Protein AF-A0A7S3SJF7-F1 (afdb_monomer_lite)

Structure (mmCIF, N/CA/C/O backbone):
data_AF-A0A7S3SJF7-F1
#
_entry.id   AF-A0A7S3SJF7-F1
#
loop_
_atom_site.group_PDB
_atom_site.id
_atom_site.type_symbol
_atom_site.label_atom_id
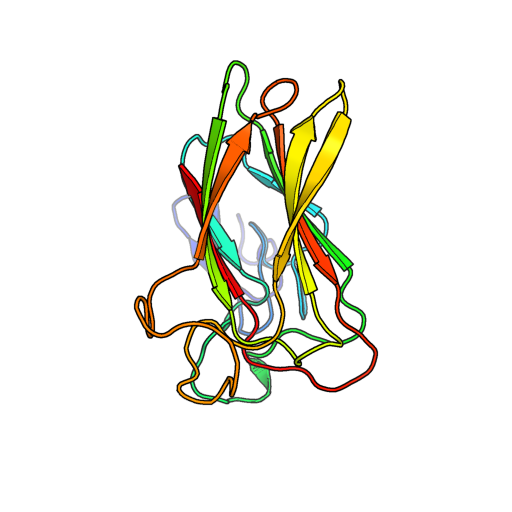_atom_site.label_alt_id
_atom_site.label_comp_id
_atom_site.label_asym_id
_atom_site.label_entity_id
_atom_site.label_seq_id
_atom_site.pdbx_PDB_ins_code
_atom_site.Cartn_x
_atom_site.Cartn_y
_atom_site.Cartn_z
_atom_site.occupancy
_atom_site.B_iso_or_equiv
_atom_site.auth_seq_id
_atom_site.auth_comp_id
_atom_site.auth_asym_id
_atom_site.auth_atom_id
_atom_site.pdbx_PDB_model_num
ATOM 1 N N . ALA A 1 1 ? 5.790 24.281 7.856 1.00 47.59 1 ALA A N 1
ATOM 2 C CA . ALA A 1 1 ? 7.205 23.918 7.690 1.00 47.59 1 ALA A CA 1
ATOM 3 C C . ALA A 1 1 ? 7.899 25.032 6.900 1.00 47.59 1 ALA A C 1
ATOM 5 O O . ALA A 1 1 ? 7.246 25.702 6.102 1.00 47.59 1 ALA A O 1
ATOM 6 N N . SER A 1 2 ? 9.164 25.329 7.177 1.00 50.03 2 SER A N 1
ATOM 7 C CA . SER A 1 2 ? 9.984 26.216 6.346 1.00 50.03 2 SER A CA 1
ATOM 8 C C . SER A 1 2 ? 10.432 25.477 5.072 1.00 50.03 2 SER A C 1
ATOM 10 O O . SER A 1 2 ? 10.280 24.262 4.973 1.00 50.03 2 SER A O 1
ATOM 12 N N . ARG A 1 3 ? 10.982 26.183 4.072 1.00 48.59 3 ARG A N 1
ATOM 13 C CA . ARG A 1 3 ? 11.417 25.578 2.792 1.00 48.59 3 ARG A CA 1
ATOM 14 C C . ARG A 1 3 ? 12.523 24.519 2.961 1.00 48.59 3 ARG A C 1
ATOM 16 O O . ARG A 1 3 ? 12.738 23.735 2.044 1.00 48.59 3 ARG A O 1
ATOM 23 N N . GLU A 1 4 ? 13.211 24.504 4.102 1.00 54.53 4 GLU A N 1
ATOM 24 C CA . GLU A 1 4 ? 14.257 23.526 4.431 1.00 54.53 4 GLU A CA 1
ATOM 25 C C . GLU A 1 4 ? 13.685 22.212 4.990 1.00 54.53 4 GLU A C 1
ATOM 27 O O . GLU A 1 4 ? 14.355 21.187 4.919 1.00 54.53 4 GLU A O 1
ATOM 32 N N . ASP A 1 5 ? 12.424 22.208 5.437 1.00 67.69 5 ASP A N 1
ATOM 33 C CA . ASP A 1 5 ? 11.795 21.045 6.073 1.00 67.69 5 ASP A CA 1
ATOM 34 C C . ASP A 1 5 ? 11.214 20.048 5.058 1.00 67.69 5 ASP A C 1
ATOM 36 O O . ASP A 1 5 ? 10.924 18.922 5.419 1.00 67.69 5 ASP A O 1
ATOM 40 N N . CYS A 1 6 ? 11.023 20.437 3.793 1.00 70.38 6 CYS A N 1
ATOM 41 C CA . CYS A 1 6 ? 10.380 19.584 2.785 1.00 70.38 6 CYS A CA 1
ATOM 42 C C . CYS A 1 6 ? 11.365 18.787 1.914 1.00 70.38 6 CYS A C 1
ATOM 44 O O . CYS A 1 6 ? 10.976 18.370 0.829 1.00 70.38 6 CYS A O 1
ATOM 46 N N . HIS A 1 7 ? 12.641 18.650 2.301 1.00 72.56 7 HIS A N 1
ATOM 47 C CA . HIS A 1 7 ? 13.666 17.864 1.583 1.00 72.56 7 HIS A CA 1
ATOM 48 C C . HIS A 1 7 ? 13.640 17.995 0.039 1.00 72.56 7 HIS A C 1
ATOM 50 O O . HIS A 1 7 ? 13.783 17.023 -0.698 1.00 72.56 7 HIS A O 1
ATOM 56 N N . GLY A 1 8 ? 13.470 19.225 -0.465 1.00 70.69 8 GLY A N 1
ATOM 57 C CA . GLY A 1 8 ? 13.397 19.531 -1.903 1.00 70.69 8 GLY A CA 1
ATOM 58 C C . GLY A 1 8 ? 11.981 19.698 -2.478 1.00 70.69 8 GLY A C 1
ATOM 59 O O . GLY A 1 8 ? 11.850 20.095 -3.633 1.00 70.69 8 GLY A O 1
ATOM 60 N N . GLY A 1 9 ? 10.937 19.442 -1.689 1.00 75.38 9 GLY A N 1
ATOM 61 C CA . GLY A 1 9 ? 9.526 19.705 -1.985 1.00 75.38 9 GLY A CA 1
ATOM 62 C C . GLY A 1 9 ? 9.045 21.113 -1.621 1.00 75.38 9 GLY A C 1
ATOM 63 O O . GLY A 1 9 ? 9.811 21.973 -1.180 1.00 75.38 9 GLY A O 1
ATOM 64 N N . VAL A 1 10 ? 7.746 21.355 -1.812 1.00 86.62 10 VAL A N 1
ATOM 65 C CA . VAL A 1 10 ? 7.098 22.655 -1.571 1.00 86.62 10 VAL A CA 1
ATOM 66 C C . VAL A 1 10 ? 6.201 22.573 -0.340 1.00 86.62 10 VAL A C 1
ATOM 68 O O . VAL A 1 10 ? 5.276 21.772 -0.297 1.00 86.62 10 VAL A O 1
ATOM 71 N N . CYS A 1 11 ? 6.436 23.420 0.664 1.00 81.50 11 CYS A N 1
ATOM 72 C CA . CYS A 1 11 ? 5.570 23.460 1.844 1.00 81.50 11 CYS A CA 1
ATOM 73 C C . CYS A 1 11 ? 4.231 24.135 1.524 1.00 81.50 11 CYS A C 1
ATOM 75 O O . CYS A 1 11 ? 4.196 25.253 1.002 1.00 81.50 11 CYS A O 1
ATOM 77 N N . ARG A 1 12 ? 3.133 23.492 1.920 1.00 78.75 12 ARG A N 1
ATOM 78 C CA . ARG A 1 12 ? 1.771 24.018 1.827 1.00 78.75 12 ARG A CA 1
ATOM 79 C C . ARG A 1 12 ? 1.372 24.799 3.079 1.00 78.75 12 ARG A C 1
ATOM 81 O O . ARG A 1 12 ? 2.009 24.709 4.131 1.00 78.75 12 ARG A O 1
ATOM 88 N N . SER A 1 13 ? 0.283 25.560 2.968 1.00 74.00 13 SER A N 1
ATOM 89 C CA . SER A 1 13 ? -0.253 26.408 4.043 1.00 74.00 13 SER A CA 1
ATOM 90 C C . SER A 1 13 ? -0.842 25.635 5.228 1.00 74.00 13 SER A C 1
ATOM 92 O O . SER A 1 13 ? -0.995 26.209 6.302 1.00 74.00 13 SER A O 1
ATOM 94 N N . ASP A 1 14 ? -1.139 24.347 5.061 1.00 73.31 14 ASP A N 1
ATOM 95 C CA . ASP A 1 14 ? -1.615 23.445 6.114 1.00 73.31 14 ASP A CA 1
ATOM 96 C C . ASP A 1 14 ? -0.484 22.679 6.821 1.00 73.31 14 ASP A C 1
ATOM 98 O O . ASP A 1 14 ? -0.743 21.877 7.713 1.00 73.31 14 ASP A O 1
ATOM 102 N N . GLY A 1 15 ? 0.776 22.949 6.459 1.00 68.00 15 GLY A N 1
ATOM 103 C CA . GLY A 1 15 ? 1.953 22.381 7.114 1.00 68.00 15 GLY A CA 1
ATOM 104 C C . GLY A 1 15 ? 2.446 21.049 6.544 1.00 68.00 15 GLY A C 1
ATOM 105 O O . GLY A 1 15 ? 3.419 20.528 7.082 1.00 68.00 15 GLY A O 1
ATOM 106 N N . LEU A 1 16 ? 1.834 20.533 5.472 1.00 67.75 16 LEU A N 1
ATOM 107 C CA . LEU A 1 16 ? 2.311 19.369 4.709 1.00 67.75 16 LEU A CA 1
ATOM 108 C C . LEU A 1 16 ? 3.176 19.792 3.510 1.00 67.75 16 LEU A C 1
ATOM 110 O O . LEU A 1 16 ? 3.082 20.929 3.046 1.00 67.75 16 LEU A O 1
ATOM 114 N N . CYS A 1 17 ? 3.988 18.873 2.984 1.00 79.25 17 CYS A N 1
ATOM 115 C CA . CYS A 1 17 ? 4.831 19.103 1.810 1.00 79.25 17 CYS A CA 1
ATOM 116 C C . CYS A 1 17 ? 4.272 18.447 0.533 1.00 79.25 17 CYS A C 1
ATOM 118 O O . CYS A 1 17 ? 3.866 17.286 0.541 1.00 79.25 17 CYS A O 1
ATOM 120 N N . ASP A 1 18 ? 4.306 19.181 -0.580 1.00 79.62 18 ASP A N 1
ATOM 121 C CA . ASP A 1 18 ? 4.166 18.645 -1.934 1.00 79.62 18 ASP A CA 1
ATOM 122 C C . ASP A 1 18 ? 5.531 18.115 -2.395 1.00 79.62 18 ASP A C 1
ATOM 124 O O . ASP A 1 18 ? 6.493 18.880 -2.535 1.00 79.62 18 ASP A O 1
ATOM 128 N N . CYS A 1 19 ? 5.635 16.803 -2.605 1.00 71.19 19 CYS A N 1
ATOM 129 C CA . CYS A 1 19 ? 6.925 16.143 -2.792 1.00 71.19 19 CYS A CA 1
ATOM 130 C C . CYS A 1 19 ? 7.400 16.071 -4.248 1.00 71.19 19 CYS A C 1
ATOM 132 O O . CYS A 1 19 ? 6.581 15.895 -5.155 1.00 71.19 19 CYS A O 1
ATOM 134 N N . PRO A 1 20 ? 8.725 16.165 -4.490 1.00 69.50 20 PRO A N 1
ATOM 135 C CA . PRO A 1 20 ? 9.310 15.892 -5.797 1.00 69.50 20 PRO A CA 1
ATOM 136 C C . PRO A 1 20 ? 9.004 14.466 -6.255 1.00 69.50 20 PRO A C 1
ATOM 138 O O . PRO A 1 20 ? 8.774 13.571 -5.439 1.00 69.50 20 PRO A O 1
ATOM 141 N N . SER A 1 21 ? 9.045 14.233 -7.568 1.00 63.91 21 SER A N 1
ATOM 142 C CA . SER A 1 21 ? 8.854 12.887 -8.117 1.00 63.91 21 SER A CA 1
ATOM 143 C C . SER A 1 21 ? 9.818 11.891 -7.468 1.00 63.91 21 SER A C 1
ATOM 145 O O . SER A 1 21 ? 11.012 12.162 -7.351 1.00 63.91 21 SER A O 1
ATOM 147 N N . GLY A 1 22 ? 9.287 10.747 -7.034 1.00 56.03 22 GLY A N 1
ATOM 148 C CA . GLY A 1 22 ? 10.053 9.720 -6.328 1.00 56.03 22 GLY A CA 1
ATOM 149 C C . GLY A 1 22 ? 10.204 9.946 -4.822 1.00 56.03 22 GLY A C 1
ATOM 150 O O . GLY A 1 22 ? 10.806 9.094 -4.176 1.00 56.03 22 GLY A O 1
ATOM 151 N N . TYR A 1 23 ? 9.637 11.020 -4.261 1.00 66.19 23 TYR A N 1
ATOM 152 C CA . TYR A 1 23 ? 9.680 11.322 -2.831 1.00 66.19 23 TYR A CA 1
ATOM 153 C C . TYR A 1 23 ? 8.278 11.394 -2.218 1.00 66.19 23 TYR A C 1
ATOM 155 O O . TYR A 1 23 ? 7.308 11.759 -2.883 1.00 66.19 23 TYR A O 1
ATOM 163 N N . SER A 1 24 ? 8.150 11.036 -0.945 1.00 65.31 24 SER A N 1
ATOM 164 C CA . SER A 1 24 ? 6.879 11.067 -0.210 1.00 65.31 24 SER A CA 1
ATOM 165 C C . SER A 1 24 ? 7.112 11.269 1.293 1.00 65.31 24 SER A C 1
ATOM 167 O O . SER A 1 24 ? 8.256 11.381 1.731 1.00 65.31 24 SER A O 1
ATOM 169 N N . GLY A 1 25 ? 6.035 11.364 2.083 1.00 59.50 25 GLY A N 1
ATOM 170 C CA . GLY A 1 25 ? 6.077 11.700 3.516 1.00 59.50 25 GLY A CA 1
ATOM 171 C C . GLY A 1 25 ? 5.634 13.135 3.796 1.00 59.50 25 GLY A C 1
ATOM 172 O O . GLY A 1 25 ? 5.512 13.939 2.877 1.00 59.50 25 GLY A O 1
ATOM 173 N N . ALA A 1 26 ? 5.377 13.464 5.066 1.00 64.19 26 ALA A N 1
ATOM 174 C CA . ALA A 1 26 ? 4.965 14.818 5.458 1.00 64.19 26 ALA A CA 1
ATOM 175 C C . ALA A 1 26 ? 6.047 15.877 5.170 1.00 64.19 26 ALA A C 1
ATOM 177 O O . ALA A 1 26 ? 5.707 17.044 5.009 1.00 64.19 26 ALA A O 1
ATOM 178 N N . ASP A 1 27 ? 7.309 15.446 5.082 1.00 74.75 27 ASP A N 1
ATOM 179 C CA . ASP A 1 27 ? 8.526 16.235 4.864 1.00 74.75 27 ASP A CA 1
ATOM 180 C C . ASP A 1 27 ? 9.291 15.832 3.584 1.00 74.75 27 ASP A C 1
ATOM 182 O O . ASP A 1 27 ? 10.392 16.314 3.336 1.00 74.75 27 ASP A O 1
ATOM 186 N N . CYS A 1 28 ? 8.726 14.940 2.763 1.00 70.12 28 CYS A N 1
ATOM 187 C CA . CYS A 1 28 ? 9.357 14.398 1.554 1.00 70.12 28 CYS A CA 1
ATOM 188 C C . CYS A 1 28 ? 10.714 13.711 1.774 1.00 70.12 28 CYS A C 1
ATOM 190 O O . CYS A 1 28 ? 11.507 13.613 0.840 1.00 70.12 28 CYS A O 1
ATOM 192 N N . SER A 1 29 ? 10.998 13.222 2.982 1.00 69.81 29 SER A N 1
ATOM 193 C CA . SER A 1 29 ? 12.267 12.555 3.298 1.00 69.81 29 SER A CA 1
ATOM 194 C C . SER A 1 29 ? 12.427 11.172 2.646 1.00 69.81 29 SER A C 1
ATOM 196 O O . SER A 1 29 ? 13.544 10.654 2.567 1.00 69.81 29 SER A O 1
ATOM 198 N N . TYR A 1 30 ? 11.348 10.566 2.136 1.00 60.31 30 TYR A N 1
ATOM 199 C CA . TYR A 1 30 ? 11.376 9.189 1.635 1.00 60.31 30 TYR A CA 1
ATOM 200 C C . TYR A 1 30 ? 11.655 9.119 0.131 1.00 60.31 30 TYR A C 1
ATOM 202 O O . TYR A 1 30 ? 10.727 9.175 -0.669 1.00 60.31 30 TYR A O 1
ATOM 210 N N . ALA A 1 31 ? 12.928 8.964 -0.248 1.00 52.44 31 ALA A N 1
ATOM 211 C CA . ALA A 1 31 ? 13.375 8.768 -1.630 1.00 52.44 31 ALA A CA 1
ATOM 212 C C . ALA A 1 31 ? 13.217 7.305 -2.089 1.00 52.44 31 ALA A C 1
ATOM 214 O O . ALA A 1 31 ? 13.898 6.422 -1.575 1.00 52.44 31 ALA A O 1
ATOM 215 N N . GLY A 1 32 ? 12.397 7.057 -3.109 1.00 58.06 32 GLY A N 1
ATOM 216 C CA . GLY A 1 32 ? 12.338 5.784 -3.823 1.00 58.06 32 GLY A CA 1
ATOM 217 C C . GLY A 1 32 ? 11.490 4.685 -3.168 1.00 58.06 32 GLY A C 1
ATOM 218 O O . GLY A 1 32 ? 11.740 4.201 -2.070 1.00 58.06 32 GLY A O 1
ATOM 219 N N . SER A 1 33 ? 10.560 4.170 -3.975 1.00 56.97 33 SER A N 1
ATOM 220 C CA . SER A 1 33 ? 10.094 2.775 -4.024 1.00 56.97 33 SER A CA 1
ATOM 221 C C . SER A 1 33 ? 9.245 2.138 -2.916 1.00 56.97 33 SER A C 1
ATOM 223 O O . SER A 1 33 ? 8.558 1.170 -3.243 1.00 56.97 33 SER A O 1
ATOM 225 N N . CYS A 1 34 ? 9.213 2.680 -1.697 1.00 63.38 34 CYS A N 1
ATOM 226 C CA . CYS A 1 34 ? 8.066 2.671 -0.772 1.00 63.38 34 CYS A CA 1
ATOM 227 C C . CYS A 1 34 ? 8.397 3.465 0.506 1.00 63.38 34 CYS A C 1
ATOM 229 O O . CYS A 1 34 ? 9.558 3.661 0.843 1.00 63.38 34 CYS A O 1
ATOM 231 N N . LEU A 1 35 ? 7.373 3.884 1.251 1.00 55.44 35 LEU A N 1
ATOM 232 C CA . LEU A 1 35 ? 7.461 4.734 2.452 1.00 55.44 35 LEU A CA 1
ATOM 233 C C . LEU A 1 35 ? 8.052 4.068 3.724 1.00 55.44 35 LEU A C 1
ATOM 235 O O . LEU A 1 35 ? 7.999 4.663 4.798 1.00 55.44 35 LEU A O 1
ATOM 239 N N . GLY A 1 36 ? 8.564 2.835 3.661 1.00 62.59 36 GLY A N 1
ATOM 240 C CA . GLY A 1 36 ? 8.802 2.034 4.870 1.00 62.59 36 GLY A CA 1
ATOM 241 C C . GLY A 1 36 ? 7.488 1.637 5.561 1.00 62.59 36 GLY A C 1
ATOM 242 O O . GLY A 1 36 ? 6.488 1.392 4.884 1.00 62.59 36 GLY A O 1
ATOM 243 N N . ASP A 1 37 ? 7.487 1.539 6.894 1.00 77.81 37 ASP A N 1
ATOM 244 C CA . ASP A 1 37 ? 6.287 1.236 7.687 1.00 77.81 37 ASP A CA 1
ATOM 245 C C . ASP A 1 37 ? 5.406 2.486 7.859 1.00 77.81 37 ASP A C 1
ATOM 247 O O . ASP A 1 37 ? 5.660 3.345 8.703 1.00 77.81 37 ASP A O 1
ATOM 251 N N . VAL A 1 38 ? 4.331 2.583 7.080 1.00 82.94 38 VAL A N 1
ATOM 252 C CA . VAL A 1 38 ? 3.319 3.638 7.193 1.00 82.94 38 VAL A CA 1
ATOM 253 C C . VAL A 1 38 ? 2.278 3.250 8.232 1.00 82.94 38 VAL A C 1
ATOM 255 O O . VAL A 1 38 ? 1.768 2.129 8.241 1.00 82.94 38 VAL A O 1
ATOM 258 N N . VAL A 1 39 ? 1.892 4.202 9.079 1.00 88.25 39 VAL A N 1
ATOM 259 C CA . VAL A 1 39 ? 0.778 4.049 10.016 1.00 88.25 39 VAL A CA 1
ATOM 260 C C . VAL A 1 39 ? -0.197 5.199 9.821 1.00 88.25 39 VAL A C 1
ATOM 262 O O . VAL A 1 39 ? 0.179 6.362 9.930 1.00 88.25 39 VAL A O 1
ATOM 265 N N . SER A 1 40 ? -1.460 4.870 9.578 1.00 87.81 40 SER A N 1
ATOM 266 C CA . SER A 1 40 ? -2.565 5.818 9.595 1.00 87.81 40 SER A CA 1
ATOM 267 C C . SER A 1 40 ? -3.477 5.547 10.781 1.00 87.81 40 SER A C 1
ATOM 269 O O . SER A 1 40 ? -3.792 4.396 11.080 1.00 87.81 40 SER A O 1
ATOM 271 N N . THR A 1 41 ? -3.924 6.610 11.441 1.00 92.06 41 THR A N 1
ATOM 272 C CA . THR A 1 41 ? -4.893 6.565 12.547 1.00 92.06 41 THR A CA 1
ATOM 273 C C . THR A 1 41 ? -6.275 7.091 12.150 1.00 92.06 41 THR A C 1
ATOM 275 O O . THR A 1 41 ? -7.152 7.226 12.998 1.00 92.06 41 THR A O 1
ATOM 278 N N . SER A 1 42 ? -6.473 7.393 10.863 1.00 90.00 42 SER A N 1
ATOM 279 C CA . SER A 1 42 ? -7.755 7.819 10.294 1.00 90.00 42 SER A CA 1
ATOM 280 C C . SER A 1 42 ? -8.614 6.613 9.905 1.00 90.00 42 SER A C 1
ATOM 282 O O . SER A 1 42 ? -8.074 5.604 9.451 1.00 90.00 42 SER A O 1
ATOM 284 N N . GLU A 1 43 ? -9.939 6.746 10.014 1.00 89.44 43 GLU A N 1
ATOM 285 C CA . GLU A 1 43 ? -10.921 5.732 9.589 1.00 89.44 43 GLU A CA 1
ATOM 286 C C . GLU A 1 43 ? -10.886 5.484 8.078 1.00 89.44 43 GLU A C 1
ATOM 288 O O . GLU A 1 43 ? -11.060 4.356 7.639 1.00 89.44 43 GLU A O 1
ATOM 293 N N . THR A 1 44 ? -10.568 6.510 7.287 1.00 88.31 44 THR A N 1
ATOM 294 C CA . THR A 1 44 ? -10.441 6.406 5.826 1.00 88.31 44 THR A CA 1
ATOM 295 C C . THR A 1 44 ? -9.114 6.969 5.342 1.00 88.31 44 THR A C 1
ATOM 297 O O . THR A 1 44 ? -8.565 7.885 5.967 1.00 88.31 44 THR A O 1
ATOM 300 N N . GLY A 1 45 ? -8.621 6.489 4.203 1.00 84.19 45 GLY A N 1
ATOM 301 C CA . GLY A 1 45 ? -7.415 7.032 3.585 1.00 84.19 45 GLY A CA 1
ATOM 302 C C . GLY A 1 45 ? -6.921 6.214 2.403 1.00 84.19 45 GLY A C 1
ATOM 303 O O . GLY A 1 45 ? -7.638 5.368 1.867 1.00 84.19 45 GLY A O 1
ATOM 304 N N . ASN A 1 46 ? -5.686 6.497 1.983 1.00 84.56 46 ASN A N 1
ATOM 305 C CA . ASN A 1 46 ? -5.062 5.840 0.844 1.00 84.56 46 ASN A CA 1
ATOM 306 C C . ASN A 1 46 ? -3.599 5.487 1.127 1.00 84.56 46 ASN A C 1
ATOM 308 O O . ASN A 1 46 ? -2.908 6.212 1.841 1.00 84.56 46 ASN A O 1
ATOM 312 N N . PHE A 1 47 ? -3.128 4.412 0.500 1.00 87.19 47 PHE A N 1
ATOM 313 C CA . PHE A 1 47 ? -1.722 4.021 0.444 1.00 87.19 47 PHE A CA 1
ATOM 314 C C . PHE A 1 47 ? -1.291 3.791 -1.005 1.00 87.19 47 PHE A C 1
ATOM 316 O O . PHE A 1 47 ? -2.105 3.416 -1.852 1.00 87.19 47 PHE A O 1
ATOM 323 N N . SER A 1 48 ? -0.003 3.965 -1.285 1.00 85.50 48 SER A N 1
ATOM 324 C CA . SER A 1 48 ? 0.589 3.625 -2.577 1.00 85.50 48 SER A CA 1
ATOM 325 C C . SER A 1 48 ? 2.004 3.075 -2.414 1.00 85.50 48 SER A C 1
ATOM 327 O O . SER A 1 48 ? 2.712 3.413 -1.464 1.00 85.50 48 SER A O 1
ATOM 329 N N . SER A 1 49 ? 2.427 2.226 -3.355 1.00 84.50 49 SER A N 1
ATOM 330 C CA . SER A 1 49 ? 3.800 1.698 -3.397 1.00 84.50 49 SER A CA 1
ATOM 331 C C . SER A 1 49 ? 4.838 2.757 -3.775 1.00 84.50 49 SER A C 1
ATOM 333 O O . SER A 1 49 ? 6.003 2.643 -3.422 1.00 84.50 49 SER A O 1
ATOM 335 N N . SER A 1 50 ? 4.437 3.775 -4.532 1.00 77.38 50 SER A N 1
ATOM 336 C CA . SER A 1 50 ? 5.301 4.850 -5.024 1.00 77.38 50 SER A CA 1
ATOM 337 C C . SER A 1 50 ? 4.469 6.107 -5.300 1.00 77.38 50 SER A C 1
ATOM 339 O O . SER A 1 50 ? 3.235 6.049 -5.350 1.00 77.38 50 SER A O 1
ATOM 341 N N . GLY A 1 51 ? 5.132 7.251 -5.506 1.00 69.81 51 GLY A N 1
ATOM 342 C CA . GLY A 1 51 ? 4.464 8.516 -5.845 1.00 69.81 51 GLY A CA 1
ATOM 343 C C . GLY A 1 51 ? 3.744 8.512 -7.203 1.00 69.81 51 GLY A C 1
ATOM 344 O O . GLY A 1 51 ? 2.875 9.344 -7.429 1.00 69.81 51 GLY A O 1
ATOM 345 N N . GLY A 1 52 ? 4.066 7.564 -8.091 1.00 68.88 52 GLY A N 1
ATOM 346 C CA . GLY A 1 52 ? 3.434 7.413 -9.406 1.00 68.88 52 GLY A CA 1
ATOM 347 C C . GLY A 1 52 ? 2.870 6.013 -9.658 1.00 68.88 52 GLY A C 1
ATOM 348 O O . GLY A 1 52 ? 2.792 5.582 -10.811 1.00 68.88 52 GLY A O 1
ATOM 349 N N . ALA A 1 53 ? 2.511 5.289 -8.593 1.00 78.88 53 ALA A N 1
ATOM 350 C CA . ALA A 1 53 ? 1.963 3.943 -8.700 1.00 78.88 53 ALA A CA 1
ATOM 351 C C . ALA A 1 53 ? 0.770 3.906 -9.674 1.00 78.88 53 ALA A C 1
ATOM 353 O O . ALA A 1 53 ? -0.125 4.748 -9.615 1.00 78.88 53 ALA A O 1
ATOM 354 N N . LEU A 1 54 ? 0.771 2.917 -10.571 1.00 73.38 54 LEU A N 1
ATOM 355 C CA . LEU A 1 54 ? -0.183 2.736 -11.674 1.00 73.38 54 LEU A CA 1
ATOM 356 C C . LEU A 1 54 ? -0.163 3.835 -12.762 1.00 73.38 54 LEU A C 1
ATOM 358 O O . LEU A 1 54 ? -1.083 3.901 -13.578 1.00 73.38 54 LEU A O 1
ATOM 362 N N . GLY A 1 55 ? 0.875 4.677 -12.811 1.00 62.22 55 GLY A N 1
ATOM 363 C CA . GLY A 1 55 ? 1.135 5.598 -13.923 1.00 62.22 55 GLY A CA 1
ATOM 364 C C . GLY A 1 55 ? 1.454 4.879 -15.245 1.00 62.22 55 GLY A C 1
ATOM 365 O O . GLY A 1 55 ? 1.833 3.707 -15.261 1.00 62.22 55 GLY A O 1
ATOM 366 N N . ALA A 1 56 ? 1.312 5.589 -16.370 1.00 48.72 56 ALA A N 1
ATOM 367 C CA . ALA A 1 56 ? 1.405 5.065 -17.739 1.00 48.72 56 ALA A CA 1
ATOM 368 C C . ALA A 1 56 ? 2.840 4.716 -18.210 1.00 48.72 56 ALA A C 1
ATOM 370 O O . ALA A 1 56 ? 3.272 5.127 -19.282 1.00 48.72 56 ALA A O 1
ATOM 371 N N . GLY A 1 57 ? 3.581 3.921 -17.435 1.00 47.66 57 GLY A N 1
ATOM 372 C CA . GLY A 1 57 ? 4.774 3.221 -17.922 1.00 47.66 57 GLY A CA 1
ATOM 373 C C . GLY A 1 57 ? 6.104 3.980 -17.886 1.00 47.66 57 GLY A C 1
ATOM 374 O O . GLY A 1 57 ? 7.107 3.401 -18.311 1.00 47.66 57 GLY A O 1
ATOM 375 N N . GLU A 1 58 ? 6.162 5.198 -17.342 1.00 52.78 58 GLU A N 1
ATOM 376 C CA . GLU A 1 58 ? 7.434 5.901 -17.120 1.00 52.78 58 GLU A CA 1
ATOM 377 C C . GLU A 1 58 ? 8.274 5.152 -16.063 1.00 52.78 58 GLU A C 1
ATOM 379 O O . GLU A 1 58 ? 7.765 4.699 -15.037 1.00 52.78 58 GLU A O 1
ATOM 384 N N . GLN A 1 59 ? 9.568 4.932 -16.322 1.00 51.59 59 GLN A N 1
ATOM 385 C CA . GLN A 1 59 ? 10.414 4.095 -15.453 1.00 51.59 59 GLN A CA 1
ATOM 386 C C . GLN A 1 59 ? 10.571 4.663 -14.032 1.00 51.59 59 GLN A C 1
ATOM 388 O O . GLN A 1 59 ? 10.759 3.889 -13.091 1.00 51.59 59 GLN A O 1
ATOM 393 N N . ASP A 1 60 ? 10.434 5.979 -13.866 1.00 55.78 60 ASP A N 1
ATOM 394 C CA . ASP A 1 60 ? 10.603 6.675 -12.585 1.00 55.78 60 ASP A CA 1
ATOM 395 C C . ASP A 1 60 ? 9.361 6.611 -11.682 1.00 55.78 60 ASP A C 1
ATOM 397 O O . ASP A 1 60 ? 9.420 6.999 -10.517 1.00 55.78 60 ASP A O 1
ATOM 401 N N . THR A 1 61 ? 8.236 6.075 -12.172 1.00 65.25 61 THR A N 1
ATOM 402 C CA . THR A 1 61 ? 6.988 5.981 -11.394 1.00 65.25 61 THR A CA 1
ATOM 403 C C . THR A 1 61 ? 6.740 4.599 -10.786 1.00 65.25 61 THR A C 1
ATOM 405 O O . THR A 1 61 ? 5.836 4.433 -9.962 1.00 65.25 61 THR A O 1
ATOM 408 N N . ARG A 1 62 ? 7.537 3.596 -11.168 1.00 76.56 62 ARG A N 1
ATOM 409 C CA . ARG A 1 62 ? 7.422 2.206 -10.698 1.00 76.56 62 ARG A CA 1
ATOM 410 C C . ARG A 1 62 ? 7.836 2.069 -9.234 1.00 76.56 62 ARG A C 1
ATOM 412 O O . ARG A 1 62 ? 8.625 2.869 -8.732 1.00 76.56 62 ARG A O 1
ATOM 419 N N . TYR A 1 63 ? 7.349 1.026 -8.561 1.00 83.00 63 TYR A N 1
ATOM 420 C CA . TYR A 1 63 ? 7.989 0.606 -7.309 1.00 83.00 63 TYR A CA 1
ATOM 421 C C . TYR A 1 63 ? 9.430 0.179 -7.591 1.00 83.00 63 TYR A C 1
ATOM 423 O O . TYR A 1 63 ? 9.827 -0.016 -8.738 1.00 83.00 63 TYR A O 1
ATOM 431 N N . GLY A 1 64 ? 10.239 0.088 -6.552 1.00 81.44 64 GLY A N 1
ATOM 432 C CA . GLY A 1 64 ? 11.640 -0.307 -6.673 1.00 81.44 64 GLY A CA 1
ATOM 433 C C . GLY A 1 64 ? 11.839 -1.703 -6.146 1.00 81.44 64 GLY A C 1
ATOM 434 O O . GLY A 1 64 ? 11.011 -2.215 -5.401 1.00 81.44 64 GLY A O 1
ATOM 435 N N . ASN A 1 65 ? 12.948 -2.280 -6.572 1.00 81.81 65 ASN A N 1
ATOM 436 C CA . ASN A 1 65 ? 13.340 -3.634 -6.240 1.00 81.81 65 ASN A CA 1
ATOM 437 C C . ASN A 1 65 ? 13.720 -3.726 -4.754 1.00 81.81 65 ASN A C 1
ATOM 439 O O . ASN A 1 65 ? 14.071 -2.721 -4.133 1.00 81.81 65 ASN A O 1
ATOM 443 N N . LEU A 1 66 ? 13.680 -4.939 -4.202 1.00 83.88 66 LEU A N 1
ATOM 444 C CA . LEU A 1 66 ? 13.972 -5.251 -2.801 1.00 83.88 66 LEU A CA 1
ATOM 445 C C . LEU A 1 66 ? 13.140 -4.439 -1.792 1.00 83.88 66 LEU A C 1
ATOM 447 O O . LEU A 1 66 ? 13.550 -4.258 -0.643 1.00 83.88 66 LEU A O 1
ATOM 451 N N . ALA A 1 67 ? 11.970 -3.942 -2.201 1.00 86.12 67 ALA A N 1
ATOM 452 C CA . ALA A 1 67 ? 11.044 -3.268 -1.313 1.00 86.12 67 ALA A CA 1
ATOM 453 C C . ALA A 1 67 ? 10.534 -4.246 -0.245 1.00 86.12 67 ALA A C 1
ATOM 455 O O . ALA A 1 67 ? 10.238 -5.405 -0.528 1.00 86.12 67 ALA A O 1
ATOM 456 N N . ASN A 1 68 ? 10.417 -3.762 0.989 1.00 88.06 68 ASN A N 1
ATOM 457 C CA . ASN A 1 68 ? 9.810 -4.479 2.104 1.00 88.06 68 ASN A CA 1
ATOM 458 C C . ASN A 1 68 ? 9.150 -3.454 3.028 1.00 88.06 68 ASN A C 1
ATOM 460 O O . ASN A 1 68 ? 9.825 -2.765 3.791 1.00 88.06 68 ASN A O 1
ATOM 464 N N . CYS A 1 69 ? 7.839 -3.303 2.894 1.00 86.44 69 CYS A N 1
ATOM 465 C CA . CYS A 1 69 ? 7.100 -2.159 3.418 1.00 86.44 69 CYS A CA 1
ATOM 466 C C . CYS A 1 69 ? 5.833 -2.641 4.105 1.00 86.44 69 CYS A C 1
ATOM 468 O O . CYS A 1 69 ? 5.226 -3.624 3.669 1.00 86.44 69 CYS A O 1
ATOM 470 N N . SER A 1 70 ? 5.379 -1.920 5.125 1.00 91.75 70 SER A N 1
ATOM 471 C CA . SER A 1 70 ? 4.067 -2.162 5.714 1.00 91.75 70 SER A CA 1
ATOM 472 C C . SER A 1 70 ? 3.216 -0.902 5.746 1.00 91.75 70 SER A C 1
ATOM 474 O O . SER A 1 70 ? 3.715 0.212 5.821 1.00 91.75 70 SER A O 1
ATOM 476 N N . PHE A 1 71 ? 1.903 -1.078 5.669 1.00 91.56 71 PHE A N 1
ATOM 477 C CA . PHE A 1 71 ? 0.932 0.008 5.686 1.00 91.56 71 PHE A CA 1
ATOM 478 C C . PHE A 1 71 ? -0.169 -0.380 6.656 1.00 91.56 71 PHE A C 1
ATOM 480 O O . PHE A 1 71 ? -0.919 -1.319 6.405 1.00 91.56 71 PHE A O 1
ATOM 487 N N . SER A 1 72 ? -0.235 0.288 7.799 1.00 93.50 72 SER A N 1
ATOM 488 C CA . SER A 1 72 ? -1.103 -0.089 8.911 1.00 93.50 72 SER A CA 1
ATOM 489 C C . SER A 1 72 ? -2.202 0.944 9.108 1.00 93.50 72 SER A C 1
ATOM 491 O O . SER A 1 72 ? -1.921 2.130 9.248 1.00 93.50 72 SER A O 1
ATOM 493 N N . VAL A 1 73 ? -3.444 0.488 9.201 1.00 94.31 73 VAL A N 1
ATOM 494 C CA . VAL A 1 73 ? -4.569 1.269 9.722 1.00 94.31 73 VAL A CA 1
ATOM 495 C C . VAL A 1 73 ? -4.691 0.938 11.204 1.00 94.31 73 VAL A C 1
ATOM 497 O O . VAL A 1 73 ? -4.799 -0.236 11.552 1.00 94.31 73 VAL A O 1
ATOM 500 N N . ARG A 1 74 ? -4.622 1.945 12.078 1.00 95.19 74 ARG A N 1
ATOM 501 C CA . ARG A 1 74 ? -4.687 1.814 13.541 1.00 95.19 74 ARG A CA 1
ATOM 502 C C . ARG A 1 74 ? -5.770 2.722 14.105 1.00 95.19 74 ARG A C 1
ATOM 504 O O . ARG A 1 74 ? -5.504 3.856 14.494 1.00 95.19 74 ARG A O 1
ATOM 511 N N . VAL A 1 75 ? -6.987 2.202 14.161 1.00 93.31 75 VAL A N 1
ATOM 512 C CA . VAL A 1 75 ? -8.163 2.916 14.658 1.0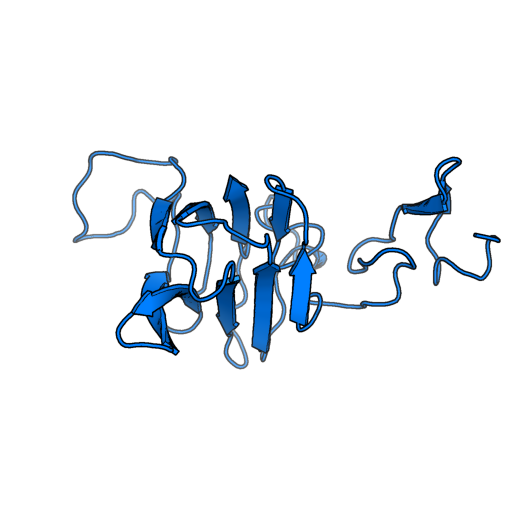0 93.31 75 VAL A CA 1
ATOM 513 C C . VAL A 1 75 ? -8.683 2.180 15.894 1.00 93.31 75 VAL A C 1
ATOM 515 O O . VAL A 1 75 ? -9.228 1.079 15.769 1.00 93.31 75 VAL A O 1
ATOM 518 N N . PRO A 1 76 ? -8.517 2.741 17.106 1.00 93.69 76 PRO A N 1
ATOM 519 C CA . PRO A 1 76 ? -9.009 2.114 18.328 1.00 93.69 76 PRO A CA 1
ATOM 520 C C . PRO A 1 76 ? -10.501 1.775 18.240 1.00 93.69 76 PRO A C 1
ATOM 522 O O . PRO A 1 76 ? -11.324 2.613 17.889 1.00 93.69 76 PRO A O 1
ATOM 525 N N . GLY A 1 77 ? -10.854 0.532 18.568 1.00 92.94 77 GLY A N 1
ATOM 526 C CA . GLY A 1 77 ? -12.241 0.056 18.537 1.00 92.94 77 GLY A CA 1
ATOM 527 C C . GLY A 1 77 ? -12.763 -0.355 17.156 1.00 92.94 77 GLY A C 1
ATOM 528 O O . GLY A 1 77 ? -13.855 -0.930 17.086 1.00 92.94 77 GLY A O 1
ATOM 529 N N . ALA A 1 78 ? -11.998 -0.147 16.076 1.00 94.06 78 ALA A N 1
ATOM 530 C CA . ALA A 1 78 ? -12.347 -0.692 14.771 1.00 94.06 78 ALA A CA 1
ATOM 531 C C . ALA A 1 78 ? -12.431 -2.221 14.845 1.00 94.06 78 ALA A C 1
ATOM 533 O O . ALA A 1 78 ? -11.569 -2.888 15.421 1.00 94.06 78 ALA A O 1
ATOM 534 N N . ARG A 1 79 ? -13.497 -2.779 14.264 1.00 95.06 79 ARG A N 1
ATOM 535 C CA . ARG A 1 79 ? -13.713 -4.233 14.190 1.00 95.06 79 ARG A CA 1
ATOM 536 C C . ARG A 1 79 ? -13.296 -4.809 12.849 1.00 95.06 79 ARG A C 1
ATOM 538 O O . ARG A 1 79 ? -12.874 -5.959 12.788 1.00 95.06 79 ARG A O 1
ATOM 545 N N . PHE A 1 80 ? -13.421 -4.016 11.792 1.00 96.00 80 PHE A N 1
ATOM 546 C CA . PHE A 1 80 ? -13.113 -4.406 10.427 1.00 96.00 80 PHE A CA 1
ATOM 547 C C . PHE A 1 80 ? -12.511 -3.226 9.681 1.00 96.00 80 PHE A C 1
ATOM 549 O O . PHE A 1 80 ?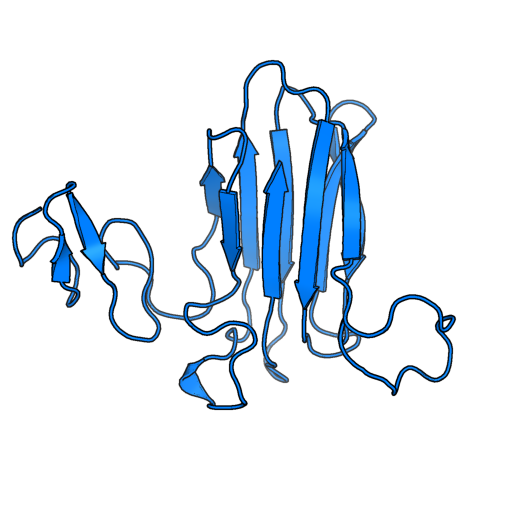 -12.819 -2.084 10.009 1.00 96.00 80 PHE A O 1
ATOM 556 N N . VAL A 1 81 ? -11.704 -3.533 8.672 1.00 96.69 81 VAL A N 1
ATOM 557 C CA . VAL A 1 81 ? -11.228 -2.576 7.669 1.00 96.69 81 VAL A CA 1
ATOM 558 C C . VAL A 1 81 ? -11.466 -3.191 6.299 1.00 96.69 81 VAL A C 1
ATOM 560 O O . VAL A 1 81 ? -11.201 -4.380 6.084 1.00 96.69 81 VAL A O 1
ATOM 563 N N . ARG A 1 82 ? -11.997 -2.398 5.373 1.00 97.38 82 ARG A N 1
ATOM 564 C CA . ARG A 1 82 ? -12.169 -2.764 3.972 1.00 97.38 82 ARG A CA 1
ATOM 565 C C . ARG A 1 82 ? -11.099 -2.070 3.143 1.00 97.38 82 ARG A C 1
ATOM 567 O O . ARG A 1 82 ? -11.038 -0.852 3.100 1.00 97.38 82 ARG A O 1
ATOM 574 N N . PHE A 1 83 ? -10.314 -2.858 2.423 1.00 95.94 83 PHE A N 1
ATOM 575 C CA . PHE A 1 83 ? -9.338 -2.396 1.447 1.00 95.94 83 PHE A CA 1
ATOM 576 C C . PHE A 1 83 ? -9.874 -2.571 0.026 1.00 95.94 83 PHE A C 1
ATOM 578 O O . PHE A 1 83 ? -10.456 -3.607 -0.307 1.00 95.94 83 PHE A O 1
ATOM 585 N N . LEU A 1 84 ? -9.637 -1.575 -0.822 1.00 93.44 84 LEU A N 1
ATOM 586 C CA . LEU A 1 84 ? -9.829 -1.633 -2.268 1.00 93.44 84 LEU A CA 1
ATOM 587 C C . LEU A 1 84 ? -8.458 -1.509 -2.931 1.00 93.44 84 LEU A C 1
ATOM 589 O O . LEU A 1 84 ? -7.876 -0.428 -2.953 1.00 93.44 84 LEU A O 1
ATOM 593 N N . VAL A 1 85 ? -7.932 -2.621 -3.443 1.00 92.88 85 VAL A N 1
ATOM 594 C CA . VAL A 1 85 ? -6.551 -2.719 -3.937 1.00 92.88 85 VAL A CA 1
ATOM 595 C C . VAL A 1 85 ? -6.530 -2.782 -5.462 1.00 92.88 85 VAL A C 1
ATOM 597 O O . VAL A 1 85 ? -7.050 -3.730 -6.050 1.00 92.88 85 VAL A O 1
ATOM 600 N N . ARG A 1 86 ? -5.893 -1.809 -6.116 1.00 89.69 86 ARG A N 1
ATOM 601 C CA . ARG A 1 86 ? -5.508 -1.902 -7.536 1.00 89.69 86 ARG A CA 1
ATOM 602 C C . ARG A 1 86 ? -4.012 -2.131 -7.629 1.00 89.69 86 ARG A C 1
ATOM 604 O O . ARG A 1 86 ? -3.265 -1.482 -6.899 1.00 89.69 86 ARG A O 1
ATOM 611 N N . TYR A 1 87 ? -3.576 -3.025 -8.508 1.00 90.44 87 TYR A N 1
ATOM 612 C CA . TYR A 1 87 ? -2.179 -3.442 -8.548 1.00 90.44 87 TYR A CA 1
ATOM 613 C C . TYR A 1 87 ? -1.716 -3.887 -9.946 1.00 90.44 87 TYR A C 1
ATOM 615 O O . TYR A 1 87 ? -2.476 -4.448 -10.731 1.00 90.44 87 TYR A O 1
ATOM 623 N N . ASP A 1 88 ? -0.444 -3.642 -10.248 1.00 89.19 88 ASP A N 1
ATOM 624 C CA . ASP A 1 88 ? 0.328 -4.194 -11.362 1.00 89.19 88 ASP A CA 1
ATOM 625 C C . ASP A 1 88 ? 1.724 -4.539 -10.834 1.00 89.19 88 ASP A C 1
ATOM 627 O O . ASP A 1 88 ? 2.606 -3.685 -10.757 1.00 89.19 88 ASP A O 1
ATOM 631 N N . LEU A 1 89 ? 1.888 -5.788 -10.420 1.00 90.56 89 LEU A N 1
ATOM 632 C CA . LEU A 1 89 ? 3.071 -6.369 -9.792 1.00 90.56 89 LEU A CA 1
ATOM 633 C C . LEU A 1 89 ? 3.681 -7.414 -10.723 1.00 90.56 89 LEU A C 1
ATOM 635 O O . LEU A 1 89 ? 2.985 -7.962 -11.590 1.00 90.56 89 LEU A O 1
ATOM 639 N N . GLU A 1 90 ? 4.972 -7.701 -10.565 1.00 91.19 90 GLU A N 1
ATOM 640 C CA . GLU A 1 90 ? 5.570 -8.844 -11.245 1.00 91.19 90 GLU A CA 1
ATOM 641 C C . GLU A 1 90 ? 4.868 -10.127 -10.809 1.00 91.19 90 GLU A C 1
ATOM 643 O O . GLU A 1 90 ? 4.754 -10.438 -9.622 1.00 91.19 90 GLU A O 1
ATOM 648 N N . ASP A 1 91 ? 4.351 -10.851 -11.796 1.00 89.00 91 ASP A N 1
ATOM 649 C CA . ASP A 1 91 ? 3.564 -12.046 -11.552 1.00 89.00 91 ASP A CA 1
ATOM 650 C C . ASP A 1 91 ? 4.446 -13.119 -10.914 1.00 89.00 91 ASP A C 1
ATOM 652 O O . ASP A 1 91 ? 5.527 -13.413 -11.423 1.00 89.00 91 ASP A O 1
ATOM 656 N N . SER A 1 92 ? 3.987 -13.701 -9.807 1.00 89.62 92 SER A N 1
ATOM 657 C CA . SER A 1 92 ? 4.663 -14.738 -9.012 1.00 89.62 92 SER A CA 1
ATOM 658 C C . SER A 1 92 ? 5.978 -14.356 -8.308 1.00 89.62 92 SER A C 1
ATOM 660 O O . SER A 1 92 ? 6.540 -15.214 -7.628 1.00 89.62 92 SER A O 1
ATOM 662 N N . HIS A 1 93 ? 6.416 -13.095 -8.379 1.00 91.12 93 HIS A N 1
ATOM 663 C CA . HIS A 1 93 ? 7.673 -12.626 -7.765 1.00 91.12 93 HIS A CA 1
ATOM 664 C C . HIS A 1 93 ? 7.443 -11.516 -6.734 1.00 91.12 93 HIS A C 1
ATOM 666 O O . HIS A 1 93 ? 7.994 -11.569 -5.633 1.00 91.12 93 HIS A O 1
ATOM 672 N N . ASP A 1 94 ? 6.524 -10.596 -7.031 1.00 94.62 94 ASP A N 1
ATOM 673 C CA . ASP A 1 94 ? 6.218 -9.457 -6.172 1.00 94.62 94 ASP A CA 1
ATOM 674 C C . ASP A 1 94 ? 4.813 -9.567 -5.587 1.00 94.62 94 ASP A C 1
ATOM 676 O O . ASP A 1 94 ? 3.872 -10.038 -6.241 1.00 94.62 94 ASP A O 1
ATOM 680 N N . PHE A 1 95 ? 4.657 -9.125 -4.336 1.00 95.62 95 PHE A N 1
ATOM 681 C CA . PHE A 1 95 ? 3.462 -9.432 -3.561 1.00 95.62 95 PHE A CA 1
ATOM 682 C C . PHE A 1 95 ? 2.982 -8.288 -2.680 1.00 95.62 95 PHE A C 1
ATOM 684 O O . PHE A 1 95 ? 3.752 -7.688 -1.935 1.00 95.62 95 PHE A O 1
ATOM 691 N N . VAL A 1 96 ? 1.664 -8.080 -2.691 1.00 95.69 96 VAL A N 1
ATOM 692 C CA . VAL A 1 96 ? 0.946 -7.349 -1.642 1.00 95.69 96 VAL A CA 1
ATOM 693 C C . VAL A 1 96 ? 0.136 -8.342 -0.821 1.00 95.69 96 VAL A C 1
ATOM 695 O O . VAL A 1 96 ? -0.743 -9.025 -1.343 1.00 95.69 96 VAL A O 1
ATOM 698 N N . GLU A 1 97 ? 0.402 -8.412 0.474 1.00 96.56 97 GLU A N 1
ATOM 699 C CA . GLU A 1 97 ? -0.371 -9.199 1.427 1.00 96.56 97 GLU A CA 1
ATOM 700 C C . GLU A 1 97 ? -1.304 -8.289 2.222 1.00 96.56 97 GLU A C 1
ATOM 702 O O . GLU A 1 97 ? -0.877 -7.254 2.725 1.00 96.56 97 GLU A O 1
ATOM 707 N N . VAL A 1 98 ? -2.570 -8.682 2.372 1.00 96.75 98 VAL A N 1
ATOM 708 C CA . VAL A 1 98 ? -3.524 -8.030 3.279 1.00 96.75 98 VAL A CA 1
ATOM 709 C C . VAL A 1 98 ? -3.643 -8.886 4.533 1.00 96.75 98 VAL A C 1
ATOM 711 O O . VAL A 1 98 ? -4.034 -10.053 4.460 1.00 96.75 98 VAL A O 1
ATOM 714 N N . LEU A 1 99 ? -3.303 -8.304 5.679 1.00 96.12 99 LEU A N 1
ATOM 715 C CA . LEU A 1 99 ? -3.267 -8.952 6.979 1.00 96.12 99 LEU A CA 1
ATOM 716 C C . LEU A 1 99 ? -4.444 -8.496 7.840 1.00 96.12 99 LEU A C 1
ATOM 718 O O . LEU A 1 99 ? -4.749 -7.306 7.946 1.00 96.12 99 LEU A O 1
ATOM 722 N N . GLY A 1 100 ? -5.075 -9.469 8.487 1.00 94.44 100 GLY A N 1
ATOM 723 C CA . GLY A 1 100 ? -6.215 -9.285 9.372 1.00 94.44 100 GLY A CA 1
ATOM 724 C C . GLY A 1 100 ? -6.016 -9.972 10.710 1.00 94.44 100 GLY A C 1
ATOM 725 O O . GLY A 1 100 ? -5.184 -10.867 10.851 1.00 94.44 100 GLY A O 1
ATOM 726 N N . GLY A 1 101 ? -6.818 -9.570 11.686 1.00 90.06 101 GLY A N 1
ATOM 727 C CA . GLY A 1 101 ? -6.883 -10.206 12.987 1.00 90.06 101 GLY A CA 1
ATOM 728 C C . GLY A 1 101 ? -7.503 -11.589 12.935 1.00 90.06 101 GLY A C 1
ATOM 729 O O . GLY A 1 101 ? -8.712 -11.724 12.762 1.00 90.06 101 GLY A O 1
ATOM 730 N N . ALA A 1 102 ? -6.685 -12.610 13.155 1.00 76.31 102 ALA A N 1
ATOM 731 C CA . ALA A 1 102 ? -7.121 -13.985 13.335 1.00 76.31 102 ALA A CA 1
ATOM 732 C C . ALA A 1 102 ? -6.284 -14.639 14.440 1.00 76.31 102 ALA A C 1
ATOM 734 O O . ALA A 1 102 ? -5.080 -14.430 14.530 1.00 76.31 102 ALA A O 1
ATOM 735 N N . HIS A 1 103 ? -6.929 -15.420 15.311 1.00 78.38 103 HIS A N 1
ATOM 736 C CA . HIS A 1 103 ? -6.255 -16.164 16.388 1.00 78.38 103 HIS A CA 1
ATOM 737 C C . HIS A 1 103 ? -5.369 -15.315 17.325 1.00 78.38 103 HIS A C 1
ATOM 739 O O . HIS A 1 103 ? -4.380 -15.811 17.852 1.00 78.38 103 HIS A O 1
ATOM 745 N N . GLY A 1 104 ? -5.724 -14.046 17.553 1.00 79.44 104 GLY A N 1
ATOM 746 C CA . GLY A 1 104 ? -4.954 -13.163 18.435 1.00 79.44 104 GLY A CA 1
ATOM 747 C C . GLY A 1 104 ? -3.670 -12.602 17.812 1.00 79.44 104 GLY A C 1
ATOM 748 O O . GLY A 1 104 ? -2.788 -12.175 18.545 1.00 79.44 104 GLY A O 1
ATOM 749 N N . ALA A 1 105 ? -3.546 -12.630 16.483 1.00 86.81 105 ALA A N 1
ATOM 750 C CA . ALA A 1 105 ? -2.430 -12.040 15.756 1.00 86.81 105 ALA A CA 1
ATOM 751 C C . ALA A 1 105 ? -2.891 -11.451 14.414 1.00 86.81 105 ALA A C 1
ATOM 753 O O . ALA A 1 105 ? -3.987 -11.744 13.928 1.00 86.81 105 ALA A O 1
ATOM 754 N N . LEU A 1 106 ? -2.035 -10.633 13.796 1.00 91.75 106 LEU A N 1
ATOM 755 C CA . LEU A 1 106 ? -2.188 -10.242 12.395 1.00 91.75 106 LEU A CA 1
ATOM 756 C C . LEU A 1 106 ? -1.628 -11.345 11.498 1.00 91.75 106 LEU A C 1
ATOM 758 O O . LEU A 1 106 ? -0.436 -11.643 11.554 1.00 91.75 106 LEU A O 1
ATOM 762 N N . LEU A 1 107 ? -2.482 -11.934 10.666 1.00 93.12 107 LEU A N 1
ATOM 763 C CA . LEU A 1 107 ? -2.121 -13.009 9.743 1.00 93.12 107 LEU A CA 1
ATOM 764 C C . LEU A 1 107 ? -2.473 -12.625 8.301 1.00 93.12 107 LEU A C 1
ATOM 766 O O . LEU A 1 107 ? -3.501 -11.972 8.095 1.00 93.12 107 LEU A O 1
ATOM 770 N N . PRO A 1 108 ? -1.673 -13.036 7.297 1.00 94.06 108 PRO A N 1
ATOM 771 C CA . PRO A 1 108 ? -2.027 -12.862 5.891 1.00 94.06 108 PRO A CA 1
ATOM 772 C C . PRO A 1 108 ? -3.350 -13.562 5.565 1.00 94.06 108 PRO A C 1
ATOM 774 O O . PRO A 1 108 ? -3.492 -14.767 5.762 1.00 94.06 108 PRO A O 1
ATOM 777 N N . ILE A 1 109 ? -4.320 -12.798 5.063 1.00 93.81 109 ILE A N 1
ATOM 778 C CA . ILE A 1 109 ? -5.631 -13.297 4.620 1.00 93.81 109 ILE A CA 1
ATOM 779 C C . ILE A 1 109 ? -5.649 -13.463 3.101 1.00 93.81 109 ILE A C 1
ATOM 781 O O . ILE A 1 109 ? -6.233 -14.409 2.577 1.00 93.81 109 ILE A O 1
ATOM 785 N N . VAL A 1 110 ? -5.004 -12.537 2.389 1.00 94.12 110 VAL A N 1
ATOM 786 C CA . VAL A 1 110 ? -4.906 -12.535 0.927 1.00 94.12 110 VAL A CA 1
ATOM 787 C C . VAL A 1 110 ? -3.492 -12.145 0.520 1.00 94.12 110 VAL A C 1
ATOM 789 O O . VAL A 1 110 ? -2.918 -11.235 1.111 1.00 94.12 110 VAL A O 1
ATOM 792 N N . ARG A 1 111 ? -2.965 -12.799 -0.519 1.00 95.50 111 ARG A N 1
ATOM 793 C CA . ARG A 1 111 ? -1.709 -12.455 -1.193 1.00 95.50 111 ARG A CA 1
ATOM 794 C C . ARG A 1 111 ? -1.999 -12.166 -2.665 1.00 95.50 111 ARG A C 1
ATOM 796 O O . ARG A 1 111 ? -2.570 -13.008 -3.353 1.00 95.50 111 ARG A O 1
ATOM 803 N N . LEU A 1 112 ? -1.649 -10.968 -3.117 1.00 94.75 112 LEU A N 1
ATOM 804 C CA . LEU A 1 112 ? -1.920 -10.441 -4.454 1.00 94.75 112 LEU A CA 1
ATOM 805 C C . LEU A 1 112 ? -0.618 -10.340 -5.244 1.00 94.75 112 LEU A C 1
ATOM 807 O O . LEU A 1 112 ? 0.385 -9.875 -4.711 1.00 94.75 112 LEU A O 1
ATOM 811 N N . THR A 1 113 ? -0.652 -10.766 -6.503 1.00 94.19 113 THR A N 1
ATOM 812 C CA . THR A 1 113 ? 0.453 -10.703 -7.471 1.00 94.19 113 THR A CA 1
ATOM 813 C C . THR A 1 113 ? -0.121 -10.621 -8.886 1.00 94.19 113 THR A C 1
ATOM 815 O O . THR A 1 113 ? -1.321 -10.850 -9.077 1.00 94.19 113 THR A O 1
ATOM 818 N N . GLY A 1 114 ? 0.700 -10.271 -9.874 1.00 90.31 114 GLY A N 1
ATOM 819 C CA . GLY A 1 114 ? 0.240 -10.018 -11.237 1.00 90.31 114 GLY A CA 1
ATOM 820 C C . GLY A 1 114 ? -0.498 -8.681 -11.335 1.00 90.31 114 GLY A C 1
ATOM 821 O O . GLY A 1 114 ? -0.078 -7.698 -10.738 1.00 90.31 114 GLY A O 1
ATOM 822 N N . SER A 1 115 ? -1.602 -8.605 -12.081 1.00 86.81 115 SER A N 1
ATOM 823 C CA . SER A 1 115 ? -2.310 -7.333 -12.304 1.00 86.81 115 SER A CA 1
ATOM 824 C C . SER A 1 115 ? -3.813 -7.435 -12.059 1.00 86.81 115 SER A C 1
ATOM 826 O O . SER A 1 115 ? -4.441 -8.393 -12.505 1.00 86.81 115 SER A O 1
ATOM 828 N N . SER A 1 116 ? -4.393 -6.411 -11.426 1.00 82.19 116 SER A N 1
ATOM 829 C CA . SER A 1 116 ? -5.847 -6.223 -11.307 1.00 82.19 116 SER A CA 1
ATOM 830 C C . SER A 1 116 ? -6.516 -5.811 -12.626 1.00 82.19 116 SER A C 1
ATOM 832 O O . SER A 1 116 ? -7.736 -5.897 -12.744 1.00 82.19 116 SER A O 1
ATOM 834 N N . ASP A 1 117 ? -5.729 -5.381 -13.621 1.00 69.50 117 ASP A N 1
ATOM 835 C CA . ASP A 1 117 ? -6.224 -4.747 -14.850 1.00 69.50 117 ASP A CA 1
ATOM 836 C C . ASP A 1 117 ? -6.052 -5.644 -16.104 1.00 69.50 117 ASP A C 1
ATOM 838 O O . ASP A 1 117 ? -6.475 -5.267 -17.197 1.00 69.50 117 ASP A O 1
ATOM 842 N N . ARG A 1 118 ? -5.454 -6.847 -16.007 1.00 53.03 118 ARG A N 1
ATOM 843 C CA . ARG A 1 118 ? -5.141 -7.669 -17.198 1.00 53.03 118 ARG A CA 1
ATOM 844 C C . ARG A 1 118 ? -6.206 -8.702 -17.589 1.00 53.03 118 ARG A C 1
ATOM 846 O O . ARG A 1 118 ? -6.284 -9.790 -17.022 1.00 53.03 118 ARG A O 1
ATOM 853 N N . LEU A 1 119 ? -6.816 -8.418 -18.742 1.00 42.06 119 LEU A N 1
ATOM 854 C CA . LEU A 1 119 ? -7.288 -9.310 -19.820 1.00 42.06 119 LEU A CA 1
ATOM 855 C C . LEU A 1 119 ? -6.223 -10.337 -20.317 1.00 42.06 119 LEU A C 1
ATOM 857 O O . LEU A 1 119 ? -6.016 -10.507 -21.515 1.00 42.06 119 LEU A O 1
ATOM 861 N N . GLY A 1 120 ? -5.493 -11.014 -19.423 1.00 36.50 120 GLY A N 1
ATOM 862 C CA . GLY A 1 120 ? -4.390 -11.916 -19.799 1.00 36.50 120 GLY A CA 1
ATOM 863 C C . GLY A 1 120 ? -4.094 -13.061 -18.830 1.00 36.50 120 GLY A C 1
ATOM 864 O O . GLY A 1 120 ? -3.212 -13.870 -19.111 1.00 36.50 120 GLY A O 1
ATOM 865 N N . ALA A 1 121 ? -4.826 -13.175 -17.718 1.00 38.88 121 ALA A N 1
ATOM 866 C CA . ALA A 1 121 ? -4.769 -14.364 -16.876 1.00 38.88 121 ALA A CA 1
ATOM 867 C C . ALA A 1 121 ? -5.576 -15.491 -17.535 1.00 38.88 121 ALA A C 1
ATOM 869 O O . ALA A 1 121 ? -6.788 -15.622 -17.344 1.00 38.88 121 ALA A O 1
ATOM 870 N N . SER A 1 122 ? -4.901 -16.341 -18.303 1.00 41.78 122 SER A N 1
ATOM 871 C CA . SER A 1 122 ? -5.423 -17.661 -18.654 1.00 41.78 122 SER A CA 1
ATOM 872 C C . SER A 1 122 ? -5.464 -18.545 -17.395 1.00 41.78 122 SER A C 1
ATOM 874 O O . SER A 1 122 ? -4.589 -19.378 -17.213 1.00 41.78 122 SER A O 1
ATOM 876 N N . HIS A 1 123 ? -6.447 -18.296 -16.509 1.00 36.66 123 HIS A N 1
ATOM 877 C CA . HIS A 1 123 ? -7.078 -19.223 -15.535 1.00 36.66 123 HIS A CA 1
ATOM 878 C C . HIS A 1 123 ? -7.750 -18.561 -14.307 1.00 36.66 123 HIS A C 1
ATOM 880 O O . HIS A 1 123 ? -8.020 -19.246 -13.323 1.00 36.66 123 HIS A O 1
ATOM 886 N N . ALA A 1 124 ? -8.118 -17.274 -14.328 1.00 37.88 124 ALA A N 1
ATOM 887 C CA . ALA A 1 124 ? -8.899 -16.690 -13.226 1.00 37.88 124 ALA A CA 1
ATOM 888 C C . ALA A 1 124 ? -10.125 -15.910 -13.723 1.00 37.88 124 ALA A C 1
ATOM 890 O O . ALA A 1 124 ? -10.097 -14.700 -13.889 1.00 37.88 124 ALA A O 1
ATOM 891 N N . ARG A 1 125 ? -11.212 -16.658 -13.955 1.00 40.56 125 ARG A N 1
ATOM 892 C CA . ARG A 1 125 ? -12.618 -16.270 -13.733 1.00 40.56 125 ARG A CA 1
ATOM 893 C C . ARG A 1 125 ? -12.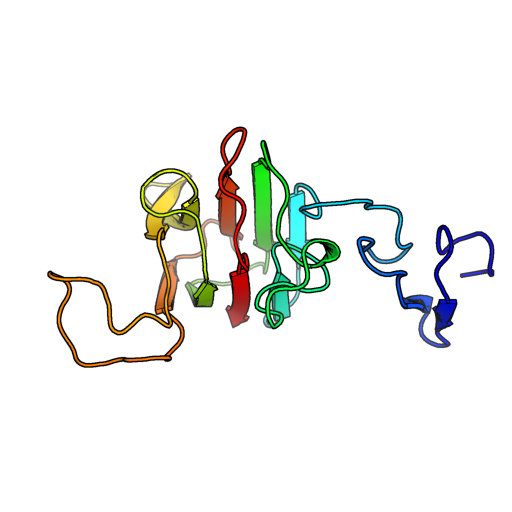961 -14.793 -14.023 1.00 40.56 125 ARG A C 1
ATOM 895 O O . ARG A 1 125 ? -13.047 -13.973 -13.114 1.00 40.56 125 ARG A O 1
ATOM 902 N N . MET A 1 126 ? -13.253 -14.514 -15.295 1.00 41.69 126 MET A N 1
ATOM 903 C CA . MET A 1 126 ? -13.979 -13.329 -15.774 1.00 41.69 126 MET A CA 1
ATOM 904 C C . MET A 1 126 ? -15.196 -13.037 -14.886 1.00 41.69 126 MET A C 1
ATOM 906 O O . MET A 1 126 ? -16.087 -13.877 -14.842 1.00 41.69 126 MET A O 1
ATOM 910 N N . LEU A 1 127 ? -15.224 -11.882 -14.206 1.00 44.91 127 LEU A N 1
ATOM 911 C CA . LEU A 1 127 ? -16.435 -11.101 -13.872 1.00 44.91 127 LEU A CA 1
ATOM 912 C C . LEU A 1 127 ? -16.110 -9.664 -13.390 1.00 44.91 127 LEU A C 1
ATOM 914 O O . LEU A 1 127 ? -17.010 -8.835 -13.406 1.00 44.91 127 LEU A O 1
ATOM 918 N N . ASN A 1 128 ? -14.863 -9.336 -13.015 1.00 43.53 128 ASN A N 1
ATOM 919 C CA . ASN A 1 128 ? -14.489 -8.012 -12.482 1.00 43.53 128 ASN A CA 1
ATOM 920 C C . ASN A 1 128 ? -13.222 -7.450 -13.159 1.00 43.53 128 ASN A C 1
ATOM 922 O O . ASN A 1 128 ? -12.201 -7.235 -12.511 1.00 43.53 128 ASN A O 1
ATOM 926 N N . GLU A 1 129 ? -13.255 -7.255 -14.475 1.00 45.88 129 GLU A N 1
ATOM 927 C CA . GLU A 1 129 ? -12.142 -6.636 -15.208 1.00 45.88 129 GLU A CA 1
ATOM 928 C C . GLU A 1 129 ? -11.987 -5.156 -14.806 1.00 45.88 129 GLU A C 1
ATOM 930 O O . GLU A 1 129 ? -12.951 -4.391 -14.841 1.00 45.88 129 GLU A O 1
ATOM 935 N N . GLY A 1 130 ? -10.780 -4.756 -14.383 1.00 54.97 130 GLY A N 1
ATOM 936 C CA . GLY A 1 130 ? -10.448 -3.368 -14.033 1.00 54.97 130 GLY A CA 1
ATOM 937 C C . GLY A 1 130 ? -11.054 -2.850 -12.722 1.00 54.97 130 GLY A C 1
ATOM 938 O O . GLY A 1 130 ? -10.956 -1.654 -12.437 1.00 54.97 130 GLY A O 1
ATOM 939 N N . GLN A 1 131 ? -11.682 -3.711 -11.912 1.00 65.81 131 GLN A N 1
ATOM 940 C CA . GLN A 1 131 ? -12.172 -3.328 -10.587 1.00 65.81 131 GLN A CA 1
ATOM 941 C C . GLN A 1 131 ? -11.129 -3.622 -9.499 1.00 65.81 131 GLN A C 1
ATOM 943 O O . GLN A 1 131 ? -10.473 -4.663 -9.542 1.00 65.81 131 GLN A O 1
ATOM 948 N N . PRO A 1 132 ? -10.986 -2.738 -8.492 1.00 82.69 132 PRO A N 1
ATOM 949 C CA . PRO A 1 132 ? -10.114 -2.997 -7.355 1.00 82.69 132 PRO A CA 1
ATOM 950 C C . PRO A 1 132 ? -10.498 -4.301 -6.657 1.00 82.69 132 PRO A C 1
ATOM 952 O O . PRO A 1 132 ? -11.677 -4.575 -6.413 1.00 82.69 132 PRO A O 1
ATOM 955 N N . GLN A 1 133 ? -9.489 -5.064 -6.250 1.00 89.94 133 GLN A N 1
ATOM 956 C CA . GLN A 1 133 ? -9.684 -6.213 -5.389 1.00 89.94 133 GLN A CA 1
ATOM 957 C C . GLN A 1 133 ? -10.169 -5.731 -4.022 1.00 89.94 133 GLN A C 1
ATOM 959 O O . GLN A 1 133 ? -9.448 -5.057 -3.285 1.00 89.94 133 GLN A O 1
ATOM 964 N N . ARG A 1 134 ? -11.408 -6.085 -3.680 1.00 93.50 134 ARG A N 1
ATOM 965 C CA . ARG A 1 134 ? -12.023 -5.735 -2.399 1.00 93.50 134 ARG A CA 1
ATOM 966 C C . ARG A 1 134 ? -11.717 -6.800 -1.353 1.00 93.50 134 ARG A C 1
ATOM 968 O O . ARG A 1 134 ? -12.163 -7.938 -1.494 1.00 93.50 134 ARG A O 1
ATOM 975 N N . VAL A 1 135 ? -11.039 -6.416 -0.276 1.00 94.38 135 VAL A N 1
ATOM 976 C CA . VAL A 1 135 ? -10.692 -7.305 0.841 1.00 94.38 135 VAL A CA 1
ATOM 977 C C . VAL A 1 135 ? -11.162 -6.682 2.150 1.00 94.38 135 VAL A C 1
ATOM 979 O O . VAL A 1 135 ? -10.703 -5.609 2.519 1.00 94.38 135 VAL A O 1
ATOM 982 N N . THR A 1 136 ? -12.060 -7.353 2.868 1.00 96.12 136 THR A N 1
ATOM 983 C CA . THR A 1 136 ? -12.455 -6.948 4.224 1.00 96.12 136 THR A CA 1
ATOM 984 C C . THR A 1 136 ? -11.789 -7.874 5.226 1.00 96.12 136 THR A C 1
ATOM 986 O O . THR A 1 136 ? -11.955 -9.090 5.138 1.00 96.12 136 THR A O 1
ATOM 989 N N . VAL A 1 137 ? -11.066 -7.307 6.187 1.00 96.12 137 VAL A N 1
ATOM 990 C CA . VAL A 1 137 ? -10.398 -8.056 7.255 1.00 96.12 137 VAL A CA 1
ATOM 991 C C . VAL A 1 137 ? -10.890 -7.608 8.621 1.00 96.12 137 VAL A C 1
ATOM 993 O O . VAL A 1 137 ? -11.276 -6.454 8.800 1.00 96.12 137 VAL A O 1
ATOM 996 N N . ALA A 1 138 ? -10.874 -8.517 9.595 1.00 96.25 138 ALA A N 1
ATOM 997 C CA . ALA A 1 138 ? -11.049 -8.138 10.990 1.00 96.25 138 ALA A CA 1
ATOM 998 C C . ALA A 1 138 ? -9.842 -7.310 11.451 1.00 96.25 138 ALA A C 1
ATOM 1000 O O . ALA A 1 138 ? -8.706 -7.625 11.098 1.00 96.25 138 ALA A O 1
ATOM 1001 N N . ALA A 1 139 ? -10.082 -6.274 12.246 1.00 94.12 139 ALA A N 1
ATOM 1002 C CA . ALA A 1 139 ? -9.023 -5.496 12.868 1.00 94.12 139 ALA A CA 1
ATOM 1003 C C . ALA A 1 139 ? -8.642 -6.136 14.213 1.00 94.12 139 ALA A C 1
ATOM 1005 O O . ALA A 1 139 ? -9.486 -6.301 15.096 1.00 94.12 139 ALA A O 1
ATOM 1006 N N . HIS A 1 140 ? -7.376 -6.519 14.374 1.00 92.62 140 HIS A N 1
ATOM 1007 C CA . HIS A 1 140 ? -6.859 -7.021 15.646 1.00 92.62 140 HIS A CA 1
ATOM 1008 C C . HIS A 1 140 ? -6.465 -5.840 16.522 1.00 92.62 140 HIS A C 1
ATOM 1010 O O . HIS A 1 140 ? -5.567 -5.095 16.149 1.00 92.62 140 HIS A O 1
ATOM 1016 N N . GLU A 1 141 ? -7.151 -5.639 17.648 1.00 91.06 141 GLU A N 1
ATOM 1017 C CA . GLU A 1 141 ? -6.880 -4.505 18.549 1.00 91.06 141 GLU A CA 1
ATOM 1018 C C . GLU A 1 141 ? -6.942 -3.140 17.830 1.00 91.06 141 GLU A C 1
ATOM 1020 O O . GLU A 1 141 ? -6.189 -2.215 18.123 1.00 91.06 141 GLU A O 1
ATOM 1025 N N . GLY A 1 142 ? -7.850 -3.010 16.854 1.00 92.44 142 GLY A N 1
ATOM 1026 C CA . GLY A 1 142 ? -7.977 -1.808 16.026 1.00 92.44 142 GLY A CA 1
ATOM 1027 C C . GLY A 1 142 ? -6.954 -1.706 14.891 1.00 92.44 142 GLY A C 1
ATOM 1028 O O . GLY A 1 142 ? -6.876 -0.661 14.248 1.00 92.44 142 GLY A O 1
ATOM 1029 N N . VAL A 1 143 ? -6.179 -2.764 14.629 1.00 94.50 143 VAL A N 1
ATOM 1030 C CA . VAL A 1 143 ? -5.141 -2.787 13.592 1.00 94.50 143 VAL A CA 1
ATOM 1031 C C . VAL A 1 143 ? -5.511 -3.698 12.424 1.00 94.50 143 VAL A C 1
ATOM 1033 O O . VAL A 1 143 ? -5.860 -4.863 12.611 1.00 94.50 143 VAL A O 1
ATOM 1036 N N . ALA A 1 144 ? -5.361 -3.182 11.207 1.00 95.75 144 ALA A N 1
ATOM 1037 C CA . ALA A 1 144 ? -5.288 -3.955 9.967 1.00 95.75 144 ALA A CA 1
ATOM 1038 C C . ALA A 1 144 ? -4.075 -3.481 9.156 1.00 95.75 144 ALA A C 1
ATOM 1040 O O . ALA A 1 144 ? -3.667 -2.325 9.285 1.00 95.75 144 ALA A O 1
ATOM 1041 N N . GLN A 1 145 ? -3.472 -4.350 8.344 1.00 95.50 145 GLN A N 1
ATOM 1042 C CA . GLN A 1 145 ? -2.193 -4.036 7.701 1.00 95.50 145 GLN A CA 1
ATOM 1043 C C . GLN A 1 145 ? -2.108 -4.581 6.275 1.00 95.50 145 GLN A C 1
ATOM 1045 O O . GLN A 1 145 ? -2.627 -5.653 5.987 1.00 95.50 145 GLN A O 1
ATOM 1050 N N . LEU A 1 146 ? -1.396 -3.875 5.398 1.00 95.19 146 LEU A N 1
ATOM 1051 C CA . LEU A 1 146 ? -0.837 -4.430 4.172 1.00 95.19 146 LEU A CA 1
ATOM 1052 C C . LEU A 1 146 ? 0.676 -4.583 4.301 1.00 95.19 146 LEU A C 1
ATOM 1054 O O . LEU A 1 146 ? 1.327 -3.748 4.930 1.00 95.19 146 LEU A O 1
ATOM 1058 N N . ARG A 1 147 ? 1.241 -5.608 3.669 1.00 95.00 147 ARG A N 1
ATOM 1059 C CA . ARG A 1 147 ? 2.688 -5.760 3.486 1.00 95.00 147 ARG A CA 1
ATOM 1060 C C . ARG A 1 147 ? 2.996 -5.835 2.005 1.00 95.00 147 ARG A C 1
ATOM 1062 O O . ARG A 1 147 ? 2.314 -6.549 1.279 1.00 95.00 147 ARG A O 1
ATOM 1069 N N . PHE A 1 148 ? 4.000 -5.094 1.568 1.00 94.19 148 PHE A N 1
ATOM 1070 C CA . PHE A 1 148 ? 4.491 -5.132 0.202 1.00 94.19 148 PHE A CA 1
ATOM 1071 C C . PHE A 1 148 ? 5.923 -5.636 0.191 1.00 94.19 148 PHE A C 1
ATOM 1073 O O . PHE A 1 148 ? 6.756 -5.114 0.930 1.00 94.19 148 PHE A O 1
ATOM 1080 N N . ALA A 1 149 ? 6.186 -6.629 -0.650 1.00 92.88 149 ALA A N 1
ATOM 1081 C CA . ALA A 1 149 ? 7.517 -7.149 -0.887 1.00 92.88 149 ALA A CA 1
ATOM 1082 C C . ALA A 1 149 ? 7.771 -7.274 -2.390 1.00 92.88 149 ALA A C 1
ATOM 1084 O O . ALA A 1 149 ? 6.895 -7.756 -3.116 1.00 92.88 149 ALA A O 1
ATOM 1085 N N . SER A 1 150 ? 8.965 -6.876 -2.827 1.00 91.94 150 SER A N 1
ATOM 1086 C CA . SER A 1 150 ? 9.441 -7.112 -4.191 1.00 91.94 150 SER A CA 1
ATOM 1087 C C . SER A 1 150 ? 10.812 -7.783 -4.215 1.00 91.94 150 SER A C 1
ATOM 1089 O O . SER A 1 150 ? 11.597 -7.615 -3.277 1.00 91.94 150 SER A O 1
ATOM 1091 N N . ASP A 1 151 ? 11.130 -8.477 -5.302 1.00 86.75 151 ASP A N 1
ATOM 1092 C CA . ASP A 1 151 ? 12.437 -9.102 -5.509 1.00 86.75 151 ASP A CA 1
ATOM 1093 C C . ASP A 1 151 ? 13.482 -8.140 -6.120 1.00 86.75 151 ASP A C 1
ATOM 1095 O O . ASP A 1 151 ? 13.331 -6.917 -6.070 1.00 86.75 151 ASP A O 1
ATOM 1099 N N . GLU A 1 152 ? 14.606 -8.670 -6.612 1.00 85.38 152 GLU A N 1
ATOM 1100 C CA . GLU A 1 152 ? 15.728 -7.891 -7.146 1.00 85.38 152 GLU A CA 1
ATOM 1101 C C . GLU A 1 152 ? 15.468 -7.212 -8.499 1.00 85.38 152 GLU A C 1
ATOM 1103 O O . GLU A 1 152 ? 16.240 -6.318 -8.865 1.00 85.38 152 GLU A O 1
ATOM 1108 N N . VAL A 1 153 ? 14.441 -7.604 -9.260 1.00 79.81 153 VAL A N 1
ATOM 1109 C CA . VAL A 1 153 ? 14.219 -7.164 -10.648 1.00 79.81 153 VAL A CA 1
ATOM 1110 C C . VAL A 1 153 ? 12.721 -7.003 -10.961 1.00 79.81 153 VAL A C 1
ATOM 1112 O O . VAL A 1 153 ? 11.920 -6.734 -10.082 1.00 79.81 153 VAL A O 1
ATOM 1115 N N . GLY A 1 154 ? 12.350 -6.951 -12.246 1.00 80.56 154 GLY A N 1
ATOM 1116 C CA . GLY A 1 154 ? 10.954 -7.137 -12.657 1.00 80.56 154 GLY A CA 1
ATOM 1117 C C . GLY A 1 154 ? 9.950 -6.016 -12.373 1.00 80.56 154 GLY A C 1
ATOM 1118 O O . GLY A 1 154 ? 8.810 -6.115 -12.825 1.00 80.56 154 GLY A O 1
ATOM 1119 N N . ARG A 1 155 ? 10.359 -4.911 -11.733 1.00 84.06 155 ARG A N 1
ATOM 1120 C CA . ARG A 1 155 ? 9.451 -3.834 -11.304 1.00 84.06 155 ARG A CA 1
ATOM 1121 C C . ARG A 1 155 ? 8.411 -3.364 -12.330 1.00 84.06 155 ARG A C 1
ATOM 1123 O O . ARG A 1 155 ? 8.709 -3.025 -13.489 1.00 84.06 155 ARG A O 1
ATOM 1130 N N . ARG A 1 156 ? 7.178 -3.234 -11.840 1.00 86.69 156 ARG A N 1
ATOM 1131 C CA . ARG A 1 156 ? 5.959 -2.880 -12.582 1.00 86.69 156 ARG A CA 1
ATOM 1132 C C . ARG A 1 156 ? 5.261 -1.641 -12.008 1.00 86.69 156 ARG A C 1
ATOM 1134 O O . ARG A 1 156 ? 5.886 -0.831 -11.327 1.00 86.69 156 ARG A O 1
ATOM 1141 N N . GLY A 1 157 ? 3.987 -1.433 -12.348 1.00 82.50 157 GLY A N 1
ATOM 1142 C CA . GLY A 1 157 ? 3.229 -0.241 -11.963 1.00 82.50 157 GLY A CA 1
ATOM 1143 C C . GLY A 1 157 ? 3.008 -0.072 -10.456 1.00 82.50 157 GLY A C 1
ATOM 1144 O O . GLY A 1 157 ? 2.792 1.050 -10.012 1.00 82.50 157 GLY A O 1
ATOM 1145 N N . GLY A 1 158 ? 3.091 -1.135 -9.657 1.00 88.44 158 GLY A N 1
ATOM 1146 C CA . GLY A 1 158 ? 2.904 -1.081 -8.205 1.00 88.44 158 GLY A CA 1
ATOM 1147 C C . GLY A 1 158 ? 1.447 -1.175 -7.800 1.00 88.44 158 GLY A C 1
ATOM 1148 O O . GLY A 1 158 ? 0.663 -1.809 -8.497 1.00 88.44 158 GLY A O 1
ATOM 1149 N N . PHE A 1 159 ? 1.070 -0.576 -6.675 1.00 89.38 159 PHE A N 1
ATOM 1150 C CA . PHE A 1 159 ? -0.312 -0.607 -6.200 1.00 89.38 159 PHE A CA 1
ATOM 1151 C C . PHE A 1 159 ? -0.775 0.734 -5.638 1.00 89.38 159 PHE A C 1
ATOM 1153 O O . PHE A 1 159 ? 0.016 1.527 -5.121 1.00 89.38 159 PHE A O 1
ATOM 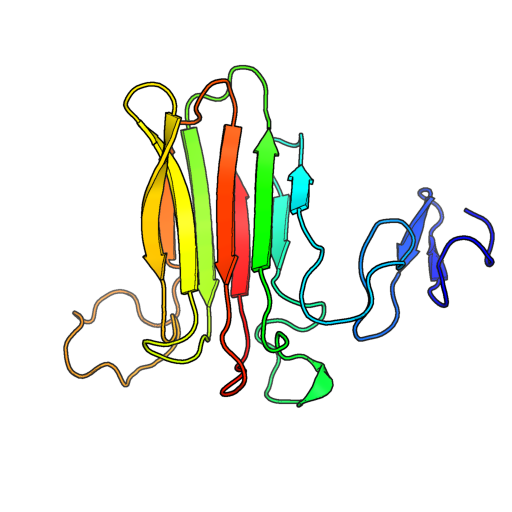1160 N N . VAL A 1 160 ? -2.091 0.935 -5.688 1.00 86.88 160 VAL A N 1
ATOM 1161 C CA . VAL A 1 160 ? -2.804 1.938 -4.891 1.00 86.88 160 VAL A CA 1
ATOM 1162 C C . VAL A 1 160 ? -3.918 1.250 -4.115 1.00 86.88 160 VAL A C 1
ATOM 1164 O O . VAL A 1 160 ? -4.571 0.328 -4.614 1.00 86.88 160 VAL A O 1
ATOM 1167 N N . VAL A 1 161 ? -4.120 1.690 -2.881 1.00 90.62 161 VAL A N 1
ATOM 1168 C C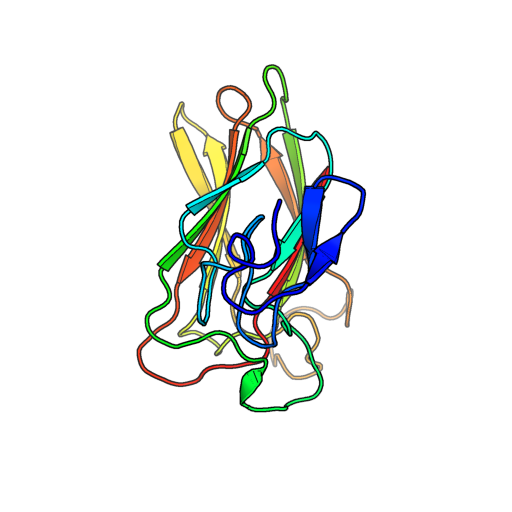A . VAL A 1 161 ? -5.109 1.139 -1.956 1.00 90.62 161 VAL A CA 1
ATOM 1169 C C . VAL A 1 161 ? -5.915 2.291 -1.390 1.00 90.62 161 VAL A C 1
ATOM 1171 O O . VAL A 1 161 ? -5.319 3.235 -0.881 1.00 90.62 161 VAL A O 1
ATOM 1174 N N . SER A 1 162 ? -7.240 2.189 -1.415 1.00 89.06 162 SER A N 1
ATOM 1175 C CA . SER A 1 162 ? -8.099 2.978 -0.530 1.00 89.06 162 SER A CA 1
ATOM 1176 C C . SER A 1 162 ? -8.662 2.092 0.575 1.00 89.06 162 SER A C 1
ATOM 1178 O O . SER A 1 162 ? -8.805 0.876 0.396 1.00 89.06 162 SER A O 1
ATOM 1180 N N . TYR A 1 163 ? -8.937 2.686 1.733 1.00 93.31 163 TYR A N 1
ATOM 1181 C CA . TYR A 1 163 ? -9.495 1.966 2.870 1.00 93.31 163 TYR A CA 1
ATOM 1182 C C . TYR A 1 163 ? -10.550 2.773 3.624 1.00 93.31 163 TYR A C 1
ATOM 1184 O O . TYR A 1 163 ? -10.554 4.007 3.575 1.00 93.31 163 TYR A O 1
ATOM 1192 N N . GLU A 1 164 ? -11.418 2.035 4.316 1.00 92.94 164 GLU A N 1
ATOM 1193 C CA . GLU A 1 164 ? -12.504 2.504 5.189 1.00 92.94 164 GLU A CA 1
ATOM 1194 C C . GLU A 1 164 ? -12.914 1.435 6.216 1.00 92.94 164 GLU A C 1
ATOM 1196 O O . GLU A 1 164 ? -12.598 0.236 5.994 1.00 92.94 164 GLU A O 1
#

Secondary structure (DSSP, 8-state):
--TTTTTTSEE-TTS-EEPPTTEESTTS-EESS--SEEEE-SSSEEEESSTTTT-SS-GGGS--TT-EEEEEEE-TT--EEEEEEEEE--TTT-EEEEEEEETTEEEEEEEE-SBSS-TT-TTS-SS-TT--EEEEEE-BTTEEEEEEE--SS----EEEEEE-

Foldseek 3Di:
DPPVQQVNFDADPVQATDEDQQFDDSNRPHHAAADAEAEDQDQKDKGWRTPQFPHDDDPSQWHAAFDKHKHKHAHAPAFKKKKFKFFAAAAPFKWKFKWADDPLDTDGPDIDHHGQADPDPPPDDDDRHPGTDIDMHTHRNRMIMMIIGGHNDRIDRTMMMIMD

Radius of gyration: 16.37 Å; chains: 1; bounding box: 32×46×38 Å

pLDDT: mean 78.86, std 16.83, range [36.5, 97.38]

Sequence (164 aa):
ASREDCHGGVCRSDGLCDCPSGYSGADCSYAGSCLGDVVSTSETGNFSSSGGALGAGEQDTRYGNLANCSFSVRVPGARFVRFLVRYDLEDSHDFVEVLGGAHGALLPIVRLTGSSDRLGASHARMLNEGQPQRVTVAAHEGVAQLRFASDEVGRRGGFVVSYE

Organism: Emiliania huxleyi (NCBI:txid2903)

InterPro domains:
  IPR000742 EGF-like domain [PS00022] (17-28)
  IPR000742 EGF-like domain [PS01186] (17-28)
  IPR000859 CUB domain [PS01180] (34-164)
  IPR013111 Epidermal growth factor-like domain, extracellular [PF07974] (4-28)
  IPR035914 Spermadhesin, CUB domain superfamily [G3DSA:2.60.120.290] (31-164)
  IPR035914 Spermadhesin, CUB domain superfamily [SSF49854] (39-163)